Protein AF-A0A6M0Q4M1-F1 (afdb_monomer_lite)

Radius of gyration: 26.78 Å; chains: 1; bounding box: 69×21×53 Å

pLDDT: mean 77.8, std 9.29, range [43.38, 87.44]

Secondary structure (DSSP, 8-state):
----TTS----SGGGG-SSPPPSSPP-------S-SSTTTT-TT--TT--HHHHHHHHHHHT--

Foldseek 3Di:
DDPPPPQDPPPDPVSVPPDDDDPDDDDDDDDPPDDPDCCPPPPPHDPPDDPVVVVVRCVVVVVD

Sequence (64 aa):
MTDNKDMPDFDSLSDRVIAEPTEKPIFAMKTKLDPETPEEDNPYYKENISQEERKKLDEYFGKS

Organism: NCBI:txid1808955

Structure (mmCIF, N/CA/C/O backbone):
data_AF-A0A6M0Q4M1-F1
#
_entry.id   AF-A0A6M0Q4M1-F1
#
loop_
_atom_site.group_PDB
_atom_site.id
_atom_site.type_symbol
_atom_site.label_atom_id
_atom_site.label_alt_id
_atom_site.label_comp_id
_atom_site.label_asym_id
_atom_site.label_entity_id
_atom_site.label_seq_id
_atom_site.pdbx_PDB_ins_code
_atom_site.Cartn_x
_atom_site.Cartn_y
_atom_site.Cartn_z
_atom_site.occupancy
_atom_site.B_iso_or_equiv
_atom_site.auth_seq_id
_atom_site.auth_comp_id
_atom_site.auth_asym_id
_atom_site.auth_atom_id
_atom_site.pdbx_PDB_model_num
ATOM 1 N N . MET A 1 1 ? 50.797 -3.260 -24.372 1.00 43.38 1 MET A N 1
ATOM 2 C CA . MET A 1 1 ? 49.487 -3.319 -23.700 1.00 43.38 1 MET A CA 1
ATOM 3 C C . MET A 1 1 ? 48.493 -2.838 -24.730 1.00 43.38 1 MET A C 1
ATOM 5 O O . MET A 1 1 ? 48.582 -1.692 -25.134 1.00 43.38 1 MET A O 1
ATOM 9 N N . THR A 1 2 ? 47.733 -3.750 -25.324 1.00 49.78 2 THR A N 1
ATOM 10 C CA . THR A 1 2 ? 46.746 -3.412 -26.353 1.00 49.78 2 THR A CA 1
ATOM 11 C C . THR A 1 2 ? 45.508 -2.880 -25.655 1.00 49.78 2 THR A C 1
ATOM 13 O O . THR A 1 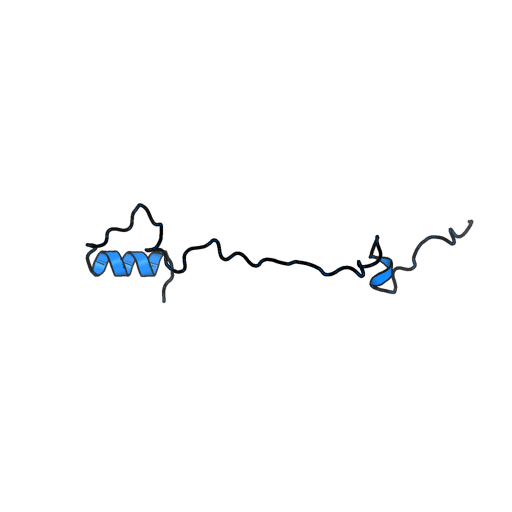2 ? 44.847 -3.634 -24.944 1.00 49.78 2 THR A O 1
ATOM 16 N N . ASP A 1 3 ? 45.243 -1.588 -25.829 1.00 59.66 3 ASP A N 1
ATOM 17 C CA . ASP A 1 3 ? 43.999 -0.954 -25.406 1.00 59.66 3 ASP A CA 1
ATOM 18 C C . ASP A 1 3 ? 42.820 -1.706 -26.038 1.00 59.66 3 ASP A C 1
ATOM 20 O O . ASP A 1 3 ? 42.699 -1.786 -27.265 1.00 59.66 3 ASP A O 1
ATOM 24 N N . ASN A 1 4 ? 41.977 -2.312 -25.199 1.00 62.41 4 ASN A N 1
ATOM 25 C CA . ASN A 1 4 ? 40.718 -2.911 -25.631 1.00 62.41 4 ASN A CA 1
ATOM 26 C C . ASN A 1 4 ? 39.768 -1.770 -26.012 1.00 62.41 4 ASN A C 1
ATOM 28 O O . ASN A 1 4 ? 39.122 -1.186 -25.148 1.00 62.41 4 ASN A O 1
ATOM 32 N N . LYS A 1 5 ? 39.709 -1.449 -27.308 1.00 63.03 5 LYS A N 1
ATOM 33 C CA . LYS A 1 5 ? 38.880 -0.371 -27.880 1.00 63.03 5 LYS A CA 1
ATOM 34 C C . LYS A 1 5 ? 37.368 -0.538 -27.678 1.00 63.03 5 LYS A C 1
ATOM 36 O O . LYS A 1 5 ? 36.639 0.405 -27.950 1.00 63.03 5 LYS A O 1
ATOM 41 N N . ASP A 1 6 ? 36.923 -1.696 -27.198 1.00 67.75 6 ASP A N 1
ATOM 42 C CA . ASP A 1 6 ? 35.507 -2.030 -27.009 1.00 67.75 6 ASP A CA 1
ATOM 43 C C . ASP A 1 6 ? 35.036 -1.910 -25.548 1.00 67.75 6 ASP A C 1
ATOM 45 O O . ASP A 1 6 ? 33.921 -2.317 -25.225 1.00 67.75 6 ASP A O 1
ATOM 49 N N . MET A 1 7 ? 35.870 -1.397 -24.635 1.00 70.69 7 MET A N 1
ATOM 50 C CA . MET A 1 7 ? 35.462 -1.203 -23.242 1.00 70.69 7 MET A CA 1
ATOM 51 C C . MET A 1 7 ? 34.789 0.171 -23.077 1.00 70.69 7 MET A C 1
ATOM 53 O O . MET A 1 7 ? 35.442 1.177 -23.360 1.00 70.69 7 MET A O 1
ATOM 57 N N . PRO A 1 8 ? 33.519 0.238 -22.630 1.00 69.62 8 PRO A N 1
ATOM 58 C CA . PRO A 1 8 ? 32.846 1.512 -22.398 1.00 69.62 8 PRO A CA 1
ATOM 59 C C . PRO A 1 8 ? 33.561 2.301 -21.295 1.00 69.62 8 PRO A C 1
ATOM 61 O O . PRO A 1 8 ? 34.025 1.729 -20.306 1.00 69.62 8 PRO A O 1
ATOM 64 N N . ASP A 1 9 ? 33.648 3.618 -21.469 1.00 77.62 9 ASP A N 1
ATOM 65 C CA . ASP A 1 9 ? 34.248 4.540 -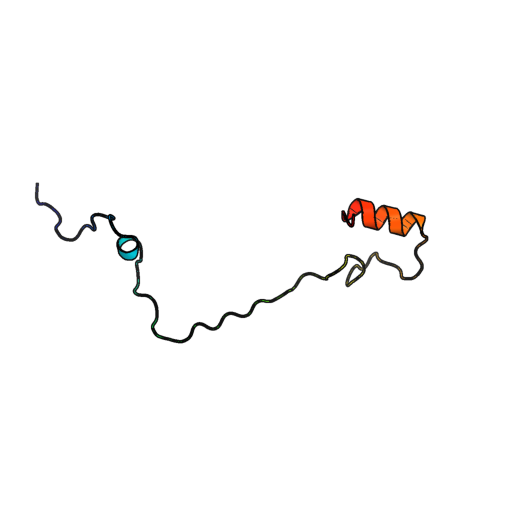20.496 1.00 77.62 9 ASP A CA 1
ATOM 66 C C . ASP A 1 9 ? 33.306 4.860 -19.317 1.00 77.62 9 ASP A C 1
ATOM 68 O O . ASP A 1 9 ? 33.745 5.422 -18.312 1.00 77.62 9 ASP A O 1
ATOM 72 N N . PHE A 1 10 ? 32.046 4.409 -19.401 1.00 73.69 10 PHE A N 1
ATOM 73 C CA . PHE A 1 10 ? 30.988 4.550 -18.396 1.00 73.69 10 PHE A CA 1
ATOM 74 C C . PHE A 1 10 ? 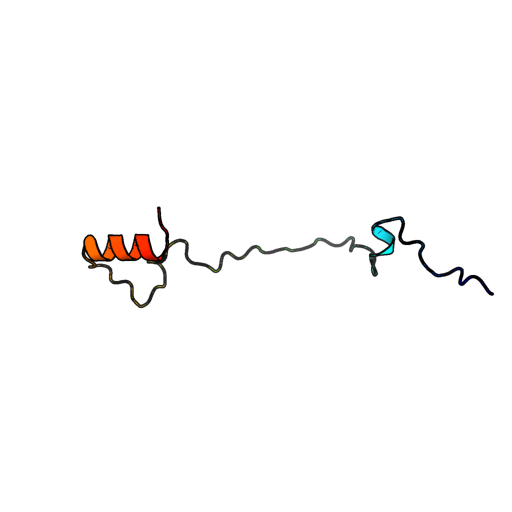30.681 6.004 -17.999 1.00 73.69 10 PHE A C 1
ATOM 76 O O . PHE A 1 10 ? 30.183 6.238 -16.890 1.00 73.69 10 PHE A O 1
ATOM 83 N N . ASP A 1 11 ? 30.961 6.964 -18.882 1.00 80.25 11 ASP A N 1
ATOM 84 C CA . ASP A 1 11 ? 30.738 8.391 -18.631 1.00 80.25 11 ASP A CA 1
ATOM 85 C C . ASP A 1 11 ? 29.253 8.775 -18.780 1.00 80.25 11 ASP A C 1
ATOM 87 O O . ASP A 1 11 ? 28.749 9.671 -18.098 1.00 80.25 11 ASP A O 1
ATOM 91 N N . SER A 1 12 ? 28.496 8.040 -19.603 1.00 77.25 12 SER A N 1
ATOM 92 C CA . SER A 1 12 ? 27.063 8.250 -19.802 1.00 77.25 12 SER A CA 1
ATOM 93 C C . SER A 1 12 ? 26.205 7.154 -19.155 1.00 77.25 12 SER A C 1
ATOM 95 O O . SER A 1 12 ? 26.591 5.993 -19.015 1.00 77.25 12 SER A O 1
ATOM 97 N N . LEU A 1 13 ? 24.981 7.510 -18.746 1.00 68.81 13 LEU A N 1
ATOM 98 C CA . LEU A 1 13 ? 24.031 6.552 -18.157 1.00 68.81 13 LEU A CA 1
ATOM 99 C C . LEU A 1 13 ? 23.661 5.425 -19.131 1.00 68.81 13 LEU A C 1
ATOM 101 O O . LEU A 1 13 ? 23.439 4.294 -18.700 1.00 68.81 13 LEU A O 1
ATOM 105 N N . SER A 1 14 ? 23.623 5.736 -20.426 1.00 71.00 14 SER A N 1
ATOM 106 C CA . SER A 1 14 ? 23.395 4.792 -21.522 1.00 71.00 14 SER A CA 1
ATOM 107 C C . SER A 1 14 ? 24.465 3.707 -21.602 1.00 71.00 14 SER A C 1
ATOM 109 O O . SER A 1 14 ? 24.135 2.577 -21.939 1.00 71.00 14 SER A O 1
ATOM 111 N N . ASP A 1 15 ? 25.702 3.983 -21.186 1.00 70.88 15 ASP A N 1
ATOM 112 C CA . ASP A 1 15 ? 26.789 2.993 -21.225 1.00 70.88 15 ASP A CA 1
ATOM 113 C C . ASP A 1 15 ? 26.584 1.852 -20.219 1.00 70.88 15 ASP A C 1
ATOM 115 O O . ASP A 1 15 ? 27.183 0.783 -20.331 1.00 70.88 15 ASP A O 1
ATOM 119 N N . ARG A 1 16 ? 25.719 2.059 -19.215 1.00 71.44 16 ARG A N 1
ATOM 120 C CA . ARG A 1 16 ? 25.321 1.026 -18.243 1.00 71.44 16 ARG A CA 1
ATOM 121 C C . ARG A 1 16 ? 24.094 0.234 -18.687 1.00 71.44 16 ARG A C 1
ATOM 123 O O . ARG A 1 16 ? 23.741 -0.754 -18.042 1.00 71.44 16 ARG A O 1
ATOM 130 N N . VAL A 1 17 ? 23.413 0.677 -19.741 1.00 72.94 17 VAL A N 1
ATOM 131 C CA . VAL A 1 17 ? 22.192 0.053 -20.240 1.00 72.94 17 VAL A CA 1
ATOM 132 C C . VAL A 1 17 ? 22.583 -1.029 -21.246 1.00 72.94 17 VAL A C 1
ATOM 134 O O . VAL A 1 17 ? 23.075 -0.752 -22.329 1.00 72.94 17 VAL A O 1
ATOM 137 N N . ILE A 1 18 ? 22.360 -2.293 -20.878 1.00 70.25 18 ILE A N 1
ATOM 138 C CA . ILE A 1 18 ? 22.764 -3.464 -21.683 1.00 70.25 18 ILE A CA 1
ATOM 139 C C . ILE A 1 18 ? 21.900 -3.618 -22.953 1.00 70.25 18 ILE A C 1
ATOM 141 O O . ILE A 1 18 ? 22.302 -4.290 -23.900 1.00 70.25 18 ILE A O 1
ATOM 145 N N . ALA A 1 19 ? 20.710 -3.011 -22.984 1.00 70.81 19 ALA A N 1
ATOM 146 C CA . ALA A 1 19 ? 19.788 -3.086 -24.112 1.00 70.81 19 ALA A CA 1
ATOM 147 C C . ALA A 1 19 ? 19.035 -1.768 -24.310 1.00 70.81 19 ALA A C 1
ATOM 149 O O . ALA A 1 19 ? 18.487 -1.219 -23.354 1.00 70.81 19 ALA A O 1
ATOM 150 N N . GLU A 1 20 ? 18.970 -1.312 -25.560 1.00 76.50 20 GLU A N 1
ATOM 151 C CA . GLU A 1 20 ? 18.213 -0.126 -25.966 1.00 76.50 20 GLU A CA 1
ATOM 152 C C . GLU A 1 20 ? 16.767 -0.165 -25.428 1.00 76.50 20 GLU A C 1
ATOM 154 O O . GLU A 1 20 ? 16.120 -1.225 -25.450 1.00 76.50 20 GLU A O 1
ATOM 159 N N . PRO A 1 21 ? 16.233 0.969 -24.939 1.00 73.94 21 PRO A N 1
ATOM 160 C CA . PRO A 1 21 ? 14.857 1.042 -24.474 1.00 73.94 21 PRO A CA 1
ATOM 161 C C . PRO A 1 21 ? 13.889 0.695 -25.610 1.00 73.94 21 PRO A C 1
ATOM 163 O O . PRO A 1 21 ? 14.066 1.082 -26.762 1.00 73.94 21 PRO A O 1
ATOM 166 N N . THR A 1 22 ? 12.838 -0.061 -25.290 1.00 78.69 22 THR A N 1
ATOM 167 C CA . THR A 1 22 ? 11.867 -0.483 -26.302 1.00 78.69 22 THR A CA 1
ATOM 168 C C . THR A 1 22 ? 11.036 0.701 -26.809 1.00 78.69 22 THR A C 1
ATOM 170 O O . THR A 1 22 ? 10.484 1.459 -26.019 1.00 78.69 22 THR A O 1
ATOM 173 N N . GLU A 1 23 ? 10.880 0.823 -28.130 1.00 83.50 23 GLU A N 1
ATOM 174 C CA . GLU A 1 23 ? 9.981 1.812 -28.758 1.00 83.50 23 GLU A CA 1
ATOM 175 C C . GLU A 1 23 ? 8.490 1.429 -28.648 1.00 83.50 23 GLU A C 1
ATOM 177 O O . GLU A 1 23 ? 7.604 2.149 -29.111 1.00 83.50 23 GLU A O 1
ATOM 182 N N . LYS A 1 24 ? 8.190 0.260 -28.070 1.00 86.00 24 LYS A N 1
ATOM 183 C CA . LYS A 1 24 ? 6.829 -0.269 -27.942 1.00 86.00 24 LYS A CA 1
ATOM 184 C C . LYS A 1 24 ? 6.138 0.275 -26.686 1.00 86.00 24 LYS A C 1
ATOM 186 O O . LYS A 1 24 ? 6.802 0.545 -25.688 1.00 86.00 24 LYS A O 1
ATOM 191 N N . PRO A 1 25 ? 4.796 0.386 -26.691 1.00 85.62 25 PRO A N 1
ATOM 192 C CA . PRO A 1 25 ? 4.054 0.840 -25.521 1.00 85.62 25 PRO A CA 1
ATOM 193 C C . PRO A 1 25 ? 4.281 -0.089 -24.322 1.00 85.62 25 PRO A C 1
ATOM 195 O O . PRO A 1 25 ? 4.118 -1.306 -24.419 1.00 85.62 25 PRO A O 1
ATOM 198 N N . ILE A 1 26 ? 4.634 0.509 -23.184 1.00 85.00 26 ILE A N 1
ATOM 199 C CA . ILE A 1 26 ? 4.817 -0.190 -21.912 1.00 85.00 26 ILE A CA 1
ATOM 200 C C . ILE A 1 26 ? 3.481 -0.194 -21.175 1.00 85.00 26 ILE A C 1
ATOM 202 O O . ILE A 1 26 ? 2.914 0.858 -20.882 1.00 85.00 26 ILE A O 1
ATOM 206 N N . PHE A 1 27 ? 2.982 -1.386 -20.867 1.00 84.69 27 PHE A N 1
ATOM 207 C CA . PHE A 1 27 ? 1.757 -1.561 -20.104 1.00 84.69 27 PHE A CA 1
ATOM 208 C C . PHE A 1 27 ? 2.092 -1.840 -18.636 1.00 84.69 27 PHE A C 1
ATOM 210 O O . PHE A 1 27 ? 2.673 -2.875 -18.314 1.00 84.69 27 PHE A O 1
ATOM 217 N N . ALA A 1 28 ? 1.735 -0.909 -17.751 1.00 81.19 28 ALA A N 1
ATOM 218 C CA . ALA A 1 28 ? 1.948 -1.027 -16.314 1.00 81.19 28 ALA A CA 1
ATOM 219 C C . ALA A 1 28 ? 0.600 -0.998 -15.580 1.00 81.19 28 ALA A C 1
ATOM 221 O O . ALA A 1 28 ? -0.144 -0.023 -15.671 1.00 81.19 28 ALA A O 1
ATOM 222 N N . MET A 1 29 ? 0.290 -2.063 -14.838 1.00 82.50 29 MET A N 1
ATOM 223 C CA . MET A 1 29 ? -0.883 -2.133 -13.964 1.00 82.50 29 MET A CA 1
ATOM 224 C C . MET A 1 29 ? -0.448 -1.907 -12.519 1.00 82.50 29 MET A C 1
ATOM 226 O O . MET A 1 29 ? 0.331 -2.688 -11.975 1.00 82.50 29 MET A O 1
ATOM 230 N N . LYS A 1 30 ? -0.969 -0.859 -11.877 1.00 80.75 30 LYS A N 1
ATOM 231 C CA . LYS A 1 30 ? -0.801 -0.663 -10.435 1.00 80.75 30 LYS A CA 1
ATOM 232 C C . LYS A 1 30 ? -1.920 -1.402 -9.705 1.00 80.75 30 LYS A C 1
ATOM 234 O O . LYS A 1 30 ? -3.061 -0.952 -9.718 1.00 80.75 30 LYS A O 1
ATOM 239 N N . THR A 1 31 ? -1.594 -2.521 -9.070 1.00 80.12 31 THR A N 1
ATOM 240 C CA . THR A 1 31 ? -2.521 -3.227 -8.178 1.00 80.12 31 THR A CA 1
ATOM 241 C C . THR A 1 31 ? -2.406 -2.661 -6.765 1.00 80.12 31 THR A C 1
ATOM 243 O O . THR A 1 31 ? -1.296 -2.532 -6.249 1.00 80.12 31 THR A O 1
ATOM 246 N N . LYS A 1 32 ? -3.535 -2.343 -6.126 1.00 77.69 32 LYS A N 1
ATOM 247 C CA . LYS A 1 32 ? -3.608 -2.112 -4.678 1.00 77.69 32 LYS A CA 1
ATOM 248 C C . LYS A 1 32 ? -4.157 -3.401 -4.066 1.00 77.69 32 LYS A C 1
ATOM 250 O O . LYS A 1 32 ? -5.351 -3.648 -4.169 1.00 77.69 32 LYS A O 1
ATOM 255 N N . LEU A 1 33 ? -3.261 -4.272 -3.601 1.00 80.38 33 LEU A N 1
ATOM 256 C CA . LEU A 1 33 ? -3.623 -5.588 -3.050 1.00 80.38 33 LEU A CA 1
ATOM 257 C C . LEU A 1 33 ? -3.899 -5.534 -1.547 1.00 80.38 33 LEU A C 1
ATOM 259 O O . LEU A 1 33 ? -4.478 -6.471 -1.010 1.00 80.38 33 LEU A O 1
ATOM 263 N N . ASP A 1 34 ? -3.487 -4.452 -0.892 1.00 81.25 34 ASP A N 1
ATOM 264 C CA . ASP A 1 34 ? -3.677 -4.282 0.539 1.00 81.25 34 ASP A CA 1
ATOM 265 C C . ASP A 1 34 ? -5.040 -3.632 0.831 1.00 81.25 34 ASP A C 1
ATOM 267 O O . ASP A 1 34 ? -5.392 -2.645 0.161 1.00 81.25 34 ASP A O 1
ATOM 271 N N . PRO A 1 35 ? -5.786 -4.149 1.825 1.00 81.00 35 PRO A N 1
ATOM 272 C CA . PRO A 1 35 ? -7.033 -3.548 2.284 1.00 81.00 35 PRO A CA 1
ATOM 273 C C . PRO A 1 35 ? -6.795 -2.116 2.773 1.00 81.00 35 PRO A C 1
ATOM 275 O O . PRO A 1 35 ? -5.721 -1.783 3.285 1.00 81.00 35 PRO A O 1
ATOM 278 N N . GLU A 1 36 ? -7.788 -1.238 2.606 1.00 81.88 36 GLU A N 1
ATOM 279 C CA . GLU A 1 36 ? -7.631 0.160 3.031 1.00 81.88 36 GLU A CA 1
ATOM 280 C C . GLU A 1 36 ? -7.606 0.275 4.549 1.00 81.88 36 GLU A C 1
ATOM 282 O O . GLU A 1 36 ? -7.022 1.212 5.106 1.00 81.88 36 GLU A O 1
ATOM 287 N N . THR A 1 37 ? -8.244 -0.683 5.218 1.00 81.69 37 THR A N 1
ATOM 288 C CA . THR A 1 37 ? -8.371 -0.686 6.656 1.00 81.69 37 THR A CA 1
ATOM 289 C C . THR A 1 37 ? -8.227 -2.097 7.242 1.00 81.69 37 THR A C 1
ATOM 291 O O . THR A 1 37 ? -8.611 -3.072 6.609 1.00 81.69 37 THR A O 1
ATOM 294 N N . PRO A 1 38 ? -7.688 -2.243 8.466 1.00 78.31 38 PRO A N 1
ATOM 295 C CA . PRO A 1 38 ? -7.498 -3.539 9.124 1.00 78.31 38 PRO A CA 1
ATOM 296 C C . PRO A 1 38 ? -8.811 -4.212 9.556 1.00 78.31 38 PRO A C 1
ATOM 298 O O . PRO A 1 38 ? -8.772 -5.263 10.189 1.00 78.31 38 PRO A O 1
ATOM 301 N N . GLU A 1 39 ? -9.963 -3.593 9.301 1.00 84.69 39 GLU A N 1
ATOM 302 C CA . GLU A 1 39 ? -11.288 -4.198 9.432 1.00 84.69 39 GLU A CA 1
ATOM 303 C C . GLU A 1 39 ? -11.698 -4.955 8.158 1.00 84.69 39 GLU A C 1
ATOM 305 O O . GLU A 1 39 ? -12.457 -5.920 8.242 1.00 84.69 39 GLU A O 1
ATOM 310 N N . GLU A 1 40 ? -11.176 -4.553 6.996 1.00 82.75 40 GLU A N 1
ATOM 311 C CA . GLU A 1 40 ? -11.374 -5.256 5.730 1.00 82.75 40 GLU A CA 1
ATOM 312 C C . GLU A 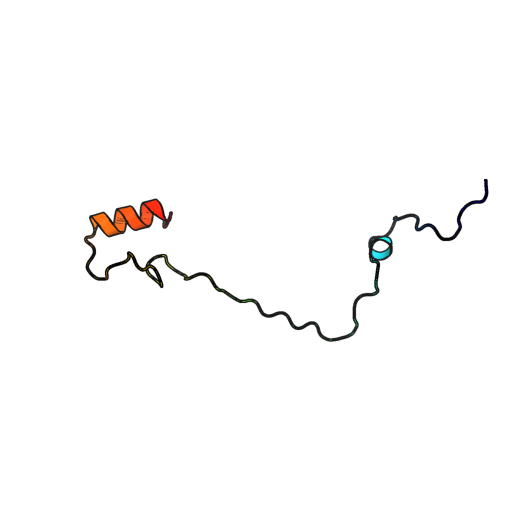1 40 ? -10.474 -6.498 5.693 1.00 82.75 40 GLU A C 1
ATOM 314 O O . GLU A 1 40 ? -9.276 -6.436 5.968 1.00 82.75 40 GLU A O 1
ATOM 319 N N . ASP A 1 41 ? -11.072 -7.652 5.400 1.00 81.62 41 ASP A N 1
ATOM 320 C CA . ASP A 1 41 ? -10.404 -8.955 5.276 1.00 81.62 41 ASP A CA 1
ATOM 321 C C . ASP A 1 41 ? -9.665 -9.468 6.526 1.00 81.62 41 ASP A C 1
ATOM 323 O O . ASP A 1 41 ? -8.923 -10.453 6.463 1.00 81.62 41 ASP A O 1
ATOM 327 N N . ASN A 1 42 ? -9.901 -8.871 7.696 1.00 83.31 42 ASN A N 1
ATOM 328 C CA . ASN A 1 42 ? -9.320 -9.347 8.944 1.00 83.31 42 ASN A CA 1
ATOM 329 C C . ASN A 1 42 ? -10.203 -10.427 9.594 1.00 83.31 42 ASN A C 1
ATOM 331 O O . ASN A 1 42 ? -11.262 -10.107 10.139 1.00 83.31 42 ASN A O 1
ATOM 335 N N . PRO A 1 43 ? -9.760 -11.699 9.643 1.00 84.50 43 PRO A N 1
ATOM 336 C CA . PRO A 1 43 ? -10.553 -12.802 10.195 1.00 84.50 43 PRO A CA 1
ATOM 337 C C . PR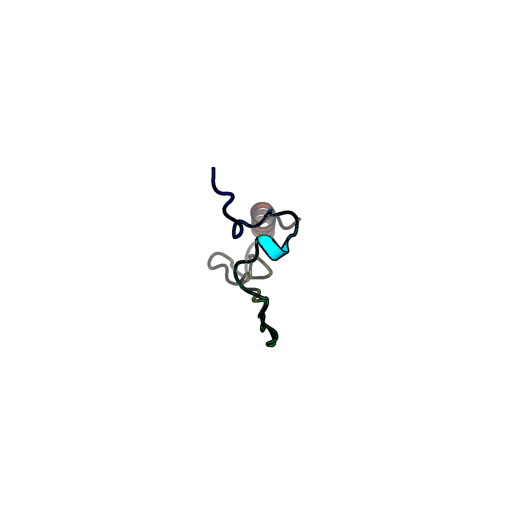O A 1 43 ? -10.787 -12.686 11.708 1.00 84.50 43 PRO A C 1
ATOM 339 O O . PRO A 1 43 ? -11.602 -13.419 12.269 1.00 84.50 43 PRO A O 1
ATOM 342 N N . TYR A 1 44 ? -10.066 -11.788 12.380 1.00 81.19 44 TYR A N 1
ATOM 343 C CA . TYR A 1 44 ? -10.213 -11.514 13.805 1.00 81.19 44 TYR A CA 1
ATOM 344 C C . TYR A 1 44 ? -11.093 -10.292 14.087 1.00 81.19 44 TYR A C 1
ATOM 346 O O . TYR A 1 44 ? -11.466 -10.078 15.244 1.00 81.19 44 TYR A O 1
ATOM 354 N N . TYR A 1 45 ? -11.442 -9.504 13.064 1.00 84.50 45 TYR A N 1
ATOM 355 C CA . TYR A 1 45 ? -12.374 -8.396 13.220 1.00 84.50 45 TYR A CA 1
ATOM 356 C C . TYR A 1 45 ? -13.798 -8.929 13.399 1.00 84.50 45 TYR A C 1
ATOM 358 O O . TYR A 1 45 ? -14.255 -9.823 12.690 1.00 84.50 45 TYR A O 1
ATOM 366 N N . LYS A 1 46 ? -14.511 -8.379 14.382 1.00 84.06 46 LYS A N 1
ATOM 367 C CA . LYS A 1 46 ? -15.927 -8.660 14.623 1.00 84.06 46 LYS A CA 1
ATOM 368 C C . LYS A 1 46 ? -16.680 -7.341 14.501 1.00 84.06 46 LYS A C 1
ATOM 370 O O . LYS A 1 46 ? -16.266 -6.356 15.100 1.00 84.06 46 LYS A O 1
ATOM 375 N N . GLU A 1 47 ? -17.814 -7.326 13.806 1.00 79.44 47 GLU A N 1
ATOM 376 C CA . GLU A 1 47 ? -18.636 -6.107 13.654 1.00 79.44 47 GLU A CA 1
ATOM 377 C C . GLU A 1 47 ? -19.110 -5.529 15.002 1.00 79.44 47 GLU A C 1
ATOM 379 O O . GLU A 1 47 ? -19.384 -4.338 15.121 1.00 79.44 47 GLU A O 1
ATOM 384 N N . ASN A 1 48 ? -19.147 -6.364 16.045 1.00 83.56 48 ASN A N 1
ATOM 385 C CA . ASN A 1 48 ? -19.743 -6.042 17.340 1.00 83.56 48 ASN A CA 1
ATOM 386 C C . ASN A 1 48 ? -18.702 -5.703 18.422 1.00 83.56 48 ASN A C 1
ATOM 388 O O . ASN A 1 48 ? -18.988 -5.885 19.607 1.00 83.56 48 ASN A O 1
ATOM 392 N N . ILE A 1 49 ? -17.482 -5.298 18.054 1.00 85.44 49 ILE A N 1
ATOM 393 C CA . ILE A 1 49 ? -16.452 -4.972 19.051 1.00 85.44 49 ILE A CA 1
ATOM 394 C C . ILE A 1 49 ? -16.831 -3.749 19.893 1.00 85.44 49 ILE A C 1
ATOM 396 O O . ILE A 1 49 ? -17.438 -2.785 19.420 1.00 85.44 49 ILE A O 1
ATOM 400 N N . SER A 1 50 ? -16.436 -3.780 21.163 1.00 87.38 50 SER A N 1
ATOM 401 C CA . SER A 1 50 ? -16.576 -2.643 22.070 1.00 87.38 50 SER A CA 1
ATOM 402 C C . SER A 1 50 ? -15.702 -1.459 21.632 1.00 87.38 50 SER A C 1
ATOM 404 O O . SER A 1 50 ? -14.718 -1.614 20.903 1.00 87.38 50 SER A O 1
ATOM 406 N N . GLN A 1 51 ? -16.016 -0.251 22.113 1.00 85.62 51 GLN A N 1
ATOM 407 C CA . GLN A 1 51 ? -15.177 0.922 21.834 1.00 85.62 51 GLN A CA 1
ATOM 408 C C . GLN A 1 51 ? -13.745 0.776 22.370 1.00 85.62 51 GLN A C 1
ATOM 410 O O . GLN A 1 51 ? -12.811 1.285 21.754 1.00 85.62 51 GLN A O 1
ATOM 415 N N . GLU A 1 52 ? -13.554 0.061 23.480 1.00 86.81 52 GLU A N 1
ATOM 416 C CA . GLU A 1 52 ? -12.218 -0.208 24.021 1.00 86.81 52 GLU A CA 1
ATOM 417 C C . GLU A 1 52 ? -11.403 -1.131 23.111 1.00 86.81 52 GLU A C 1
ATOM 419 O O . GLU A 1 52 ? -10.220 -0.887 22.887 1.00 86.81 52 GLU A O 1
ATOM 424 N N . GLU A 1 53 ? -12.024 -2.179 22.565 1.00 85.62 53 GLU A N 1
ATOM 425 C CA . GLU A 1 53 ? -11.383 -3.086 21.607 1.00 85.62 53 GLU A CA 1
ATOM 426 C C . GLU A 1 53 ? -11.048 -2.374 20.299 1.00 85.62 53 GLU A C 1
ATOM 428 O O . GLU A 1 53 ? -9.960 -2.570 19.763 1.00 85.62 53 GLU A O 1
ATOM 433 N N . ARG A 1 54 ? -11.935 -1.489 19.828 1.00 86.00 54 ARG A N 1
ATOM 434 C CA . ARG A 1 54 ? -11.681 -0.666 18.642 1.00 86.00 54 ARG A CA 1
ATOM 435 C C . ARG A 1 54 ? -10.478 0.252 18.842 1.00 86.00 54 ARG A C 1
ATOM 437 O O . ARG A 1 54 ? -9.593 0.284 17.999 1.00 86.00 54 ARG A O 1
ATOM 444 N N . LYS A 1 55 ? -10.383 0.904 20.003 1.00 87.25 55 LYS A N 1
ATOM 445 C CA . LYS A 1 55 ? -9.249 1.773 20.337 1.00 87.25 55 LYS A CA 1
ATOM 446 C C . LYS A 1 55 ? -7.920 1.011 20.398 1.00 87.25 55 LYS A C 1
ATOM 448 O O . LYS A 1 55 ? -6.911 1.514 19.919 1.00 87.25 55 LYS A O 1
ATOM 453 N N . LYS A 1 56 ? -7.918 -0.209 20.950 1.00 86.31 56 LYS A N 1
ATOM 454 C CA . LYS A 1 56 ? -6.734 -1.089 20.959 1.00 86.31 56 LYS A CA 1
ATOM 455 C C . LYS A 1 56 ? -6.334 -1.529 19.551 1.00 86.31 56 LYS A C 1
ATOM 457 O O . LYS A 1 56 ? -5.145 -1.632 19.269 1.00 86.31 56 LYS A O 1
ATOM 462 N N . LEU A 1 57 ? -7.315 -1.803 18.690 1.00 84.75 57 LEU A N 1
ATOM 463 C CA . LEU A 1 57 ? -7.084 -2.148 17.289 1.00 84.75 57 LEU A CA 1
ATOM 464 C C . LEU A 1 57 ? -6.425 -0.975 16.549 1.00 84.75 57 LEU A C 1
ATOM 466 O O . LEU A 1 57 ? -5.400 -1.168 15.902 1.00 84.75 57 LEU A O 1
ATOM 470 N N . ASP A 1 58 ? -6.962 0.234 16.712 1.00 85.88 58 ASP A N 1
ATOM 471 C CA . ASP A 1 58 ? -6.417 1.452 16.103 1.00 85.88 58 ASP A CA 1
ATOM 472 C C . ASP A 1 58 ? -4.989 1.744 16.596 1.00 85.88 58 ASP A C 1
ATOM 474 O O . ASP A 1 58 ? -4.105 2.031 15.789 1.00 85.88 58 ASP A O 1
ATOM 478 N N . GLU A 1 59 ? -4.729 1.582 17.898 1.00 87.44 59 GLU A N 1
ATOM 479 C CA . GLU A 1 59 ? -3.395 1.73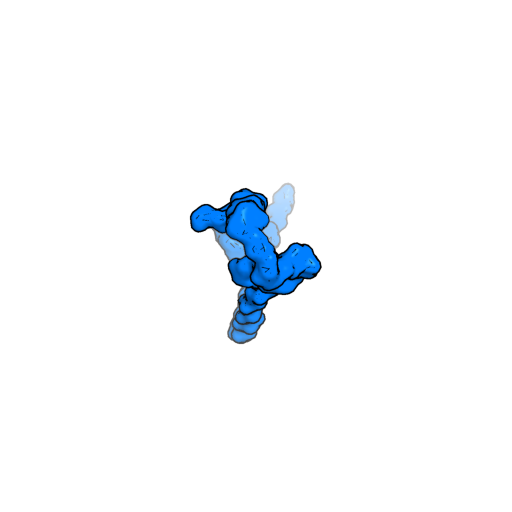6 18.494 1.00 87.44 59 GLU A CA 1
ATOM 480 C C . GLU A 1 59 ? -2.395 0.689 17.972 1.00 87.44 59 GLU A C 1
ATOM 482 O O . GLU A 1 59 ? -1.254 1.026 17.660 1.00 87.44 59 GLU A O 1
ATOM 487 N N . TYR A 1 60 ? -2.821 -0.570 17.819 1.00 84.75 60 TYR A N 1
ATOM 488 C CA . TYR A 1 60 ? -1.977 -1.652 17.304 1.00 84.75 60 TYR A CA 1
ATOM 489 C C . TYR A 1 60 ? -1.616 -1.466 15.825 1.00 84.75 60 TYR A C 1
ATOM 491 O O . TYR A 1 60 ? -0.466 -1.668 15.438 1.00 84.75 60 TYR A O 1
ATOM 499 N N . PHE A 1 61 ? -2.590 -1.076 14.998 1.00 84.75 61 PHE A N 1
ATOM 500 C CA . PHE A 1 61 ? -2.393 -0.858 13.562 1.00 84.75 61 PHE A CA 1
ATOM 501 C C . PHE A 1 61 ? -1.918 0.562 13.217 1.00 84.75 61 PHE A C 1
ATOM 503 O O . PHE A 1 61 ? -1.691 0.860 12.046 1.00 84.75 61 PHE A O 1
ATOM 510 N N . GLY A 1 62 ? -1.735 1.434 14.214 1.00 75.88 62 GLY A N 1
ATOM 511 C CA . GLY A 1 62 ? -1.204 2.784 14.029 1.00 75.88 62 GLY A CA 1
ATOM 512 C C . GLY A 1 62 ? -2.141 3.726 13.269 1.00 75.88 62 GLY A C 1
ATOM 513 O O . GLY A 1 62 ? -1.668 4.673 12.638 1.00 75.88 62 GLY A O 1
ATOM 514 N N . LYS A 1 63 ? -3.458 3.485 13.317 1.00 68.75 63 LYS A N 1
ATOM 515 C CA . LYS A 1 63 ? -4.456 4.458 12.855 1.00 68.75 63 LYS A CA 1
ATOM 516 C C . LYS A 1 63 ? -4.495 5.597 13.874 1.00 68.75 63 LYS A C 1
ATOM 518 O O . LYS A 1 63 ? -5.127 5.478 14.921 1.00 68.75 63 LYS A O 1
ATOM 523 N N . SER A 1 64 ? -3.752 6.664 13.586 1.00 54.75 64 SER A N 1
ATOM 524 C CA . SER A 1 64 ? -3.736 7.894 14.385 1.00 54.75 64 SER A CA 1
ATOM 525 C C . SER A 1 64 ? -4.758 8.915 13.908 1.00 54.75 64 SER A C 1
ATOM 527 O O . SER A 1 64 ? -5.090 8.920 12.703 1.00 54.75 64 SER A O 1
#